Protein AF-A0A5R8YNB2-F1 (afdb_monomer_lite)

Organism: NCBI:txid2200763

Structure (mmCIF, N/CA/C/O backbone):
data_AF-A0A5R8YNB2-F1
#
_entry.id   AF-A0A5R8YNB2-F1
#
loop_
_atom_site.group_PDB
_atom_site.id
_atom_site.type_symbol
_atom_site.label_atom_id
_atom_site.label_alt_id
_atom_site.label_comp_id
_atom_site.label_asym_id
_atom_site.label_entity_id
_atom_site.label_seq_id
_atom_site.pdbx_PDB_ins_code
_atom_site.Cartn_x
_atom_site.Cartn_y
_atom_site.Cartn_z
_atom_site.occupancy
_atom_site.B_iso_or_equiv
_atom_site.auth_seq_id
_atom_site.auth_comp_id
_atom_site.auth_asym_id
_atom_site.auth_atom_id
_atom_site.pdbx_PDB_model_num
ATOM 1 N N . MET A 1 1 ? -6.927 8.352 0.861 1.00 72.12 1 MET A N 1
ATOM 2 C CA . MET A 1 1 ? -5.684 8.207 1.686 1.00 72.12 1 MET A CA 1
ATOM 3 C C . MET A 1 1 ? -4.561 7.555 0.890 1.00 72.12 1 MET A C 1
ATOM 5 O O . MET A 1 1 ? -3.504 8.159 0.769 1.00 72.12 1 MET A O 1
ATOM 9 N N . LEU A 1 2 ? -4.778 6.365 0.315 1.00 83.62 2 LEU A N 1
ATOM 10 C CA . LEU A 1 2 ? -3.814 5.749 -0.609 1.00 83.62 2 LEU A CA 1
ATOM 11 C C . LEU A 1 2 ? -3.594 6.588 -1.880 1.00 83.62 2 LEU A C 1
ATOM 13 O O . LEU A 1 2 ? -2.481 6.607 -2.388 1.00 83.62 2 LEU A O 1
ATOM 17 N N . GLU A 1 3 ? -4.598 7.350 -2.329 1.00 84.12 3 GLU A N 1
ATOM 18 C CA . GLU A 1 3 ? -4.465 8.264 -3.480 1.00 84.12 3 GLU A CA 1
ATOM 19 C C . GLU A 1 3 ? -3.389 9.330 -3.249 1.00 84.12 3 GLU A C 1
ATOM 21 O O . GLU A 1 3 ? -2.544 9.542 -4.104 1.00 84.12 3 GLU A O 1
ATOM 26 N N . HIS A 1 4 ? -3.330 9.918 -2.050 1.00 86.75 4 HIS A N 1
ATOM 27 C CA . HIS A 1 4 ? -2.304 10.912 -1.721 1.00 86.75 4 HIS A CA 1
ATOM 28 C C . HIS A 1 4 ? -0.887 10.327 -1.807 1.00 86.75 4 HIS A C 1
ATOM 30 O O . HIS A 1 4 ? 0.058 11.009 -2.196 1.00 86.75 4 HIS A O 1
ATOM 36 N N . TYR A 1 5 ? -0.717 9.055 -1.440 1.00 87.56 5 TYR A N 1
ATOM 37 C CA . TYR A 1 5 ? 0.554 8.363 -1.636 1.00 87.56 5 TYR A CA 1
ATOM 38 C C . TYR A 1 5 ? 0.810 8.086 -3.119 1.00 87.56 5 TYR A C 1
ATOM 40 O O . TYR A 1 5 ? 1.922 8.318 -3.582 1.00 87.56 5 TYR A O 1
ATOM 48 N N . ALA A 1 6 ? -0.204 7.650 -3.867 1.00 86.69 6 ALA A N 1
ATOM 49 C CA . ALA A 1 6 ? -0.085 7.389 -5.297 1.00 86.69 6 ALA A CA 1
ATOM 50 C C . ALA A 1 6 ? 0.309 8.643 -6.101 1.00 86.69 6 ALA A C 1
ATOM 52 O O . ALA A 1 6 ? 1.106 8.531 -7.027 1.00 86.69 6 ALA A O 1
ATOM 53 N N . ASP A 1 7 ? -0.156 9.828 -5.694 1.00 90.19 7 ASP A N 1
ATOM 54 C CA . ASP 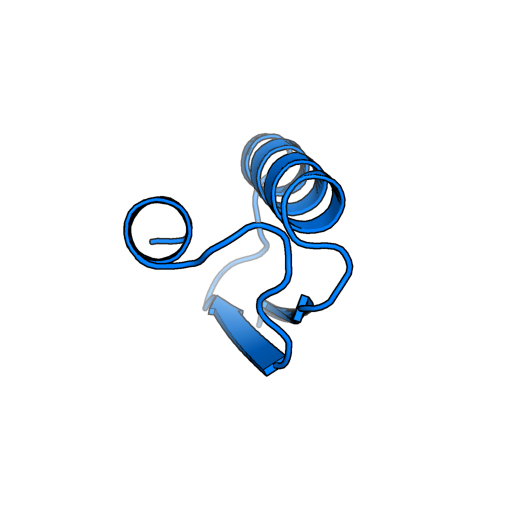A 1 7 ? 0.186 11.106 -6.334 1.00 90.19 7 ASP A CA 1
ATOM 55 C C . ASP A 1 7 ? 1.642 11.543 -6.094 1.00 90.19 7 ASP A C 1
ATOM 57 O O . ASP A 1 7 ? 2.198 12.323 -6.865 1.00 90.19 7 ASP A O 1
ATOM 61 N N . ASN A 1 8 ? 2.270 11.059 -5.017 1.00 89.31 8 ASN A N 1
ATOM 62 C CA . ASN A 1 8 ? 3.590 11.520 -4.572 1.00 89.31 8 ASN A CA 1
ATOM 63 C C . ASN A 1 8 ? 4.698 10.461 -4.703 1.00 89.31 8 ASN A C 1
ATOM 65 O O . ASN A 1 8 ? 5.873 10.766 -4.489 1.00 89.31 8 ASN A O 1
ATOM 69 N N . LEU A 1 9 ? 4.356 9.213 -5.024 1.00 90.62 9 LEU A N 1
ATOM 70 C CA . LEU A 1 9 ? 5.308 8.112 -5.135 1.00 90.62 9 LEU A CA 1
ATOM 71 C C . LEU A 1 9 ? 5.578 7.767 -6.600 1.00 90.62 9 LEU A C 1
ATOM 73 O O . LEU A 1 9 ? 4.672 7.689 -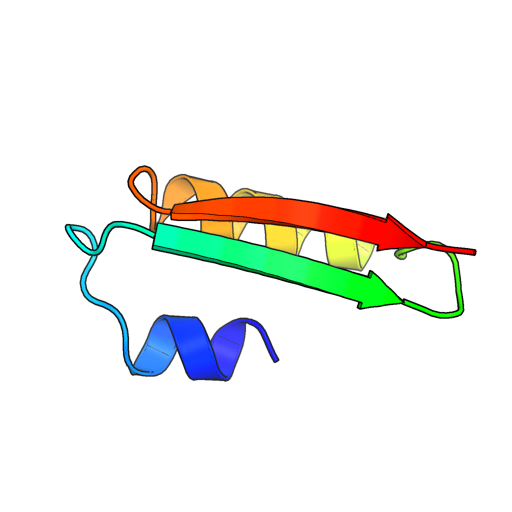7.421 1.00 90.62 9 LEU A O 1
ATOM 77 N N . GLY A 1 10 ? 6.843 7.490 -6.919 1.00 88.94 10 GLY A N 1
ATOM 78 C CA . GLY A 1 10 ? 7.203 6.853 -8.182 1.00 88.94 10 GLY A CA 1
ATOM 79 C C . GLY A 1 10 ? 6.997 5.330 -8.128 1.00 88.94 10 GLY A C 1
ATOM 80 O O . GLY A 1 10 ? 7.064 4.741 -7.049 1.00 88.94 10 GLY A O 1
ATOM 81 N N . PRO A 1 11 ? 6.832 4.650 -9.275 1.00 85.50 11 PRO A N 1
ATOM 82 C CA . PRO A 1 11 ? 6.653 3.191 -9.336 1.00 85.50 11 PRO A CA 1
ATOM 83 C C . PRO A 1 11 ? 7.856 2.400 -8.787 1.00 85.50 11 PRO A C 1
ATOM 85 O O . PRO A 1 11 ? 7.728 1.251 -8.374 1.00 85.50 11 PRO A O 1
ATOM 88 N N . SER A 1 12 ? 9.039 3.020 -8.739 1.00 89.88 12 SER A N 1
ATOM 89 C CA . SER A 1 12 ? 10.250 2.454 -8.135 1.00 89.88 12 SER A CA 1
ATOM 90 C C . SER A 1 12 ? 10.425 2.796 -6.651 1.00 89.88 12 SER A C 1
ATOM 92 O O . SER A 1 12 ? 11.449 2.432 -6.067 1.00 89.88 12 SER A O 1
ATOM 94 N N . SER A 1 13 ? 9.485 3.523 -6.039 1.00 92.31 13 SER A N 1
ATOM 95 C CA . SER A 1 13 ? 9.529 3.843 -4.613 1.00 92.31 13 SER A CA 1
ATOM 96 C C . SER A 1 13 ? 9.512 2.567 -3.777 1.00 92.31 13 SER A C 1
ATOM 98 O O . SER A 1 13 ? 8.804 1.605 -4.077 1.00 92.31 13 SER A O 1
ATOM 100 N N . ARG A 1 14 ? 10.305 2.556 -2.704 1.00 94.12 14 ARG A N 1
ATOM 101 C CA . ARG A 1 14 ? 10.403 1.422 -1.779 1.00 94.12 14 ARG A CA 1
ATOM 102 C C . ARG A 1 14 ? 10.132 1.894 -0.366 1.00 94.12 14 ARG A C 1
ATOM 104 O O . ARG A 1 14 ? 10.570 2.975 0.016 1.00 94.12 14 ARG A O 1
ATOM 111 N N . GLY A 1 15 ? 9.428 1.086 0.413 1.00 93.19 15 GLY A N 1
ATOM 112 C CA . GLY A 1 15 ? 9.074 1.468 1.774 1.00 93.19 15 GLY A CA 1
ATOM 113 C C . GLY A 1 15 ? 8.072 0.530 2.420 1.00 93.19 15 GLY A C 1
ATOM 114 O O . GLY A 1 15 ? 7.756 -0.537 1.897 1.00 93.19 15 GLY A O 1
ATOM 115 N N . THR A 1 16 ? 7.581 0.920 3.590 1.00 94.88 16 THR A N 1
ATOM 116 C CA . THR A 1 16 ? 6.505 0.216 4.290 1.00 94.88 16 THR A CA 1
ATOM 117 C C . THR A 1 16 ? 5.461 1.229 4.730 1.00 94.88 16 THR A C 1
ATOM 119 O O . THR A 1 16 ? 5.803 2.232 5.350 1.00 94.88 16 THR A O 1
ATOM 122 N N . ILE A 1 17 ? 4.201 0.957 4.408 1.00 92.94 17 ILE A N 1
ATOM 123 C CA . ILE A 1 17 ? 3.040 1.728 4.850 1.00 92.94 17 ILE A CA 1
ATOM 124 C C . ILE A 1 17 ? 2.222 0.806 5.750 1.00 92.94 17 ILE A C 1
ATOM 126 O O . ILE A 1 17 ? 1.877 -0.304 5.350 1.00 92.94 17 ILE A O 1
ATOM 130 N N . ASN A 1 18 ? 1.923 1.256 6.966 1.00 93.38 18 ASN A N 1
ATOM 131 C CA . ASN A 1 18 ? 1.029 0.553 7.880 1.00 93.38 18 ASN A CA 1
ATOM 132 C C . ASN A 1 18 ? -0.293 1.317 7.926 1.00 93.38 18 ASN A C 1
ATOM 134 O O . ASN A 1 18 ? -0.331 2.456 8.385 1.00 93.38 18 ASN A O 1
ATOM 138 N N . LEU A 1 19 ? -1.349 0.695 7.417 1.00 90.94 19 LEU A N 1
ATOM 139 C CA . LEU A 1 19 ? -2.705 1.214 7.431 1.00 90.94 19 LEU A CA 1
ATOM 140 C C . LEU A 1 19 ? -3.471 0.513 8.551 1.00 90.94 19 LEU A C 1
ATOM 142 O O . 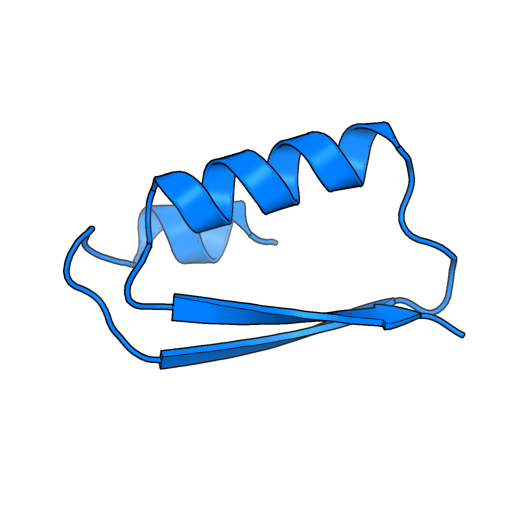LEU A 1 19 ? -3.664 -0.699 8.497 1.00 90.94 19 LEU A O 1
ATOM 146 N N . TYR A 1 20 ? -3.898 1.277 9.548 1.00 91.81 20 TYR A N 1
ATOM 147 C CA . TYR A 1 20 ? -4.789 0.800 10.598 1.00 91.81 20 TYR A CA 1
ATOM 148 C C . TYR A 1 20 ? -6.170 1.431 10.422 1.00 91.81 20 TYR A C 1
ATOM 150 O O . TYR A 1 20 ? -6.270 2.616 10.100 1.00 91.81 20 TYR A O 1
ATOM 158 N N . SER A 1 21 ? -7.216 0.634 10.618 1.00 89.62 21 SER A N 1
ATOM 159 C CA . SER A 1 21 ? -8.612 1.061 10.556 1.00 89.62 21 SER A CA 1
ATOM 160 C C . SER A 1 21 ? -9.355 0.576 11.798 1.00 89.62 21 SER A C 1
ATOM 162 O O . SER A 1 21 ? -9.233 -0.583 12.172 1.00 89.62 21 SER A O 1
ATOM 164 N N . GLU A 1 22 ? -10.162 1.435 12.414 1.00 92.06 22 GLU A N 1
ATOM 165 C CA . GLU A 1 22 ? -11.002 1.059 13.568 1.00 92.06 22 GLU A CA 1
ATOM 166 C C . GLU A 1 22 ? -12.109 0.059 13.186 1.00 92.06 22 GLU A C 1
ATOM 168 O O . GLU A 1 22 ? -12.704 -0.599 14.032 1.00 92.06 22 GLU A O 1
ATOM 173 N N . LEU A 1 23 ? -12.412 -0.049 11.890 1.00 90.25 23 LEU A N 1
ATOM 174 C CA . LEU A 1 23 ? -13.399 -0.973 11.341 1.00 90.25 23 LEU A CA 1
ATOM 175 C C . LEU A 1 23 ? -12.758 -1.897 10.314 1.00 90.25 23 LEU A C 1
ATOM 177 O O . LEU A 1 23 ? -11.777 -1.532 9.657 1.00 90.25 23 LEU A O 1
ATOM 181 N N . GLU A 1 24 ? -13.355 -3.077 10.139 1.00 89.12 24 GLU A N 1
ATOM 182 C CA . GLU A 1 24 ? -12.960 -4.001 9.082 1.00 89.12 24 GLU A CA 1
ATOM 183 C C . GLU A 1 24 ? -12.999 -3.309 7.720 1.00 89.12 24 GLU A C 1
ATOM 185 O O . GLU A 1 24 ? -13.940 -2.591 7.368 1.00 89.12 24 GLU A O 1
ATOM 190 N N . VAL A 1 25 ? -11.930 -3.514 6.956 1.00 87.00 25 VAL A N 1
ATOM 191 C CA . VAL A 1 25 ? -11.785 -2.889 5.651 1.00 87.00 25 VAL A CA 1
ATOM 192 C C 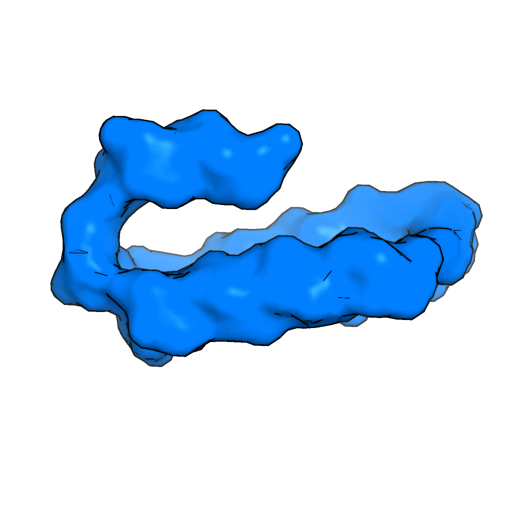. VAL A 1 25 ? -12.811 -3.493 4.701 1.00 87.00 25 VAL A C 1
ATOM 194 O O . VAL A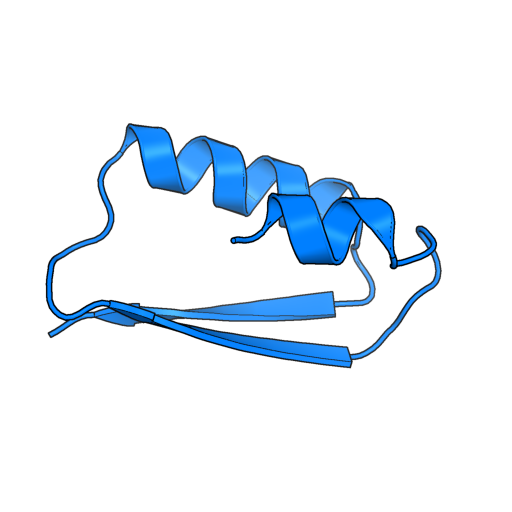 1 25 ? -12.912 -4.707 4.545 1.00 87.00 25 VAL A O 1
ATOM 197 N N . CYS A 1 26 ? -13.583 -2.630 4.055 1.00 85.12 26 CYS A N 1
ATOM 198 C CA . CYS A 1 26 ? -14.666 -3.050 3.187 1.00 85.12 26 CYS A CA 1
ATOM 199 C C . CYS A 1 26 ? -14.159 -3.823 1.947 1.00 85.12 26 CYS A C 1
ATOM 201 O O . CYS A 1 26 ? -13.064 -3.538 1.462 1.00 85.12 26 CYS A O 1
ATOM 203 N N . PRO A 1 27 ? -14.941 -4.736 1.339 1.00 80.25 27 PRO A N 1
ATOM 204 C CA . PRO A 1 27 ? -14.500 -5.460 0.139 1.00 80.25 27 PRO A CA 1
ATOM 205 C C . PRO A 1 27 ? -14.103 -4.544 -1.030 1.00 80.25 27 PRO A C 1
ATOM 207 O O . PRO A 1 27 ? -13.155 -4.832 -1.758 1.00 80.25 27 PRO A O 1
ATOM 210 N N . SER A 1 28 ? -14.782 -3.403 -1.196 1.00 82.69 28 SER A N 1
ATOM 211 C CA . SER A 1 28 ? -14.399 -2.391 -2.191 1.00 82.69 28 SER A CA 1
ATOM 212 C C . SER A 1 28 ? -13.061 -1.721 -1.861 1.00 82.69 28 SER A C 1
ATOM 214 O O . SER A 1 28 ? -12.299 -1.390 -2.767 1.00 82.69 28 SER A O 1
ATOM 216 N N . CYS A 1 29 ? -12.734 -1.585 -0.577 1.00 83.75 29 CYS A N 1
ATOM 217 C CA . CYS A 1 29 ? -11.455 -1.083 -0.097 1.00 83.75 29 CYS A CA 1
ATOM 218 C C . CYS A 1 29 ? -10.310 -2.063 -0.432 1.00 83.75 29 CYS A C 1
ATOM 220 O O . CYS A 1 29 ? -9.205 -1.623 -0.750 1.00 83.75 29 CYS A O 1
ATOM 222 N N . SER A 1 30 ? -10.572 -3.378 -0.426 1.00 85.62 30 SER A N 1
ATOM 223 C CA . SER A 1 30 ? -9.582 -4.399 -0.802 1.00 85.62 30 SER A CA 1
ATOM 224 C C . SER A 1 30 ? -9.117 -4.260 -2.250 1.00 85.62 30 SER A C 1
ATOM 226 O O . SER A 1 30 ? -7.921 -4.351 -2.508 1.00 85.62 30 SER A O 1
ATOM 228 N N . SER A 1 31 ? -10.020 -3.944 -3.186 1.00 89.06 31 SER A N 1
ATOM 229 C CA . SER A 1 31 ? -9.632 -3.729 -4.590 1.00 89.06 31 SER A CA 1
ATOM 230 C C . SER A 1 31 ? -8.678 -2.540 -4.753 1.00 89.06 31 SER A C 1
ATOM 232 O O . SER A 1 31 ? -7.729 -2.610 -5.529 1.00 89.06 31 SER A O 1
ATOM 234 N N . VAL A 1 32 ? -8.877 -1.461 -3.988 1.00 90.25 32 VAL A N 1
ATOM 235 C CA . VAL A 1 32 ? -7.977 -0.292 -4.001 1.00 90.25 32 VAL A CA 1
ATOM 236 C C . VAL A 1 32 ? -6.609 -0.642 -3.406 1.00 90.25 32 VAL A C 1
ATOM 238 O O . VAL A 1 32 ? -5.577 -0.197 -3.907 1.00 90.25 32 VAL A O 1
ATOM 241 N N . ILE A 1 33 ? -6.584 -1.463 -2.353 1.00 91.12 33 ILE A N 1
ATOM 242 C CA . ILE A 1 33 ? -5.346 -1.961 -1.740 1.00 91.12 33 ILE A CA 1
ATOM 243 C C . ILE A 1 33 ? -4.554 -2.818 -2.733 1.00 91.12 33 ILE A C 1
ATOM 245 O O . ILE A 1 33 ? -3.339 -2.655 -2.829 1.00 91.12 33 ILE A O 1
ATOM 249 N N . GLU A 1 34 ? -5.215 -3.710 -3.471 1.00 91.56 34 GLU A N 1
ATOM 250 C CA . GLU A 1 34 ? -4.573 -4.536 -4.501 1.00 91.56 34 GLU A CA 1
ATOM 251 C C . GLU A 1 34 ? -4.001 -3.679 -5.632 1.00 91.56 34 GLU A C 1
ATOM 253 O O . GLU A 1 34 ? -2.810 -3.777 -5.920 1.00 91.56 34 GLU A O 1
ATOM 258 N N . GLN A 1 35 ? -4.790 -2.744 -6.171 1.00 91.75 35 GLN A N 1
ATOM 259 C CA . GLN A 1 35 ? -4.322 -1.806 -7.199 1.00 91.75 35 GLN A CA 1
ATOM 260 C C . GLN A 1 35 ? -3.080 -1.025 -6.745 1.00 91.75 35 GLN A C 1
ATOM 262 O O . GLN A 1 35 ? -2.119 -0.879 -7.499 1.00 91.75 35 GLN A O 1
ATOM 267 N N . PHE A 1 36 ? -3.055 -0.561 -5.491 1.00 92.81 36 PHE A N 1
ATOM 268 C CA . PHE A 1 36 ? -1.895 0.140 -4.943 1.00 92.81 36 PHE A CA 1
ATOM 269 C C . PHE A 1 36 ? -0.651 -0.762 -4.862 1.00 92.81 36 PHE A C 1
ATOM 271 O O . PHE A 1 36 ? 0.455 -0.316 -5.167 1.00 92.81 36 PHE A O 1
ATOM 278 N N . ARG A 1 37 ? -0.809 -2.032 -4.467 1.00 92.75 37 ARG A N 1
ATOM 279 C CA . ARG A 1 37 ? 0.303 -3.001 -4.405 1.00 92.75 37 ARG A CA 1
ATOM 280 C C . ARG A 1 37 ? 0.873 -3.298 -5.789 1.00 92.75 37 ARG A C 1
ATOM 282 O O . ARG A 1 37 ? 2.091 -3.392 -5.918 1.00 92.75 37 ARG A O 1
ATOM 289 N N . ASP A 1 38 ? 0.010 -3.399 -6.794 1.00 93.38 38 ASP A N 1
ATOM 290 C CA . ASP A 1 38 ? 0.412 -3.649 -8.179 1.00 93.38 38 ASP A CA 1
ATOM 291 C C . ASP A 1 38 ? 1.151 -2.447 -8.779 1.00 93.38 38 ASP A C 1
ATOM 293 O O . ASP A 1 38 ? 2.155 -2.612 -9.474 1.00 93.38 38 ASP A O 1
ATOM 297 N N . MET A 1 39 ? 0.700 -1.228 -8.467 1.00 92.50 39 MET A N 1
ATOM 298 C CA . MET A 1 39 ? 1.363 0.005 -8.903 1.00 92.50 39 MET A CA 1
ATOM 299 C C . MET A 1 39 ? 2.715 0.237 -8.216 1.00 92.50 39 MET A C 1
ATOM 301 O O . MET A 1 39 ? 3.638 0.767 -8.838 1.00 92.50 39 MET A O 1
ATOM 305 N N . PHE A 1 40 ? 2.847 -0.153 -6.944 1.00 94.81 40 PHE A N 1
ATOM 306 C CA . PHE A 1 40 ? 4.033 0.099 -6.123 1.00 94.81 40 PHE A CA 1
ATOM 307 C C . PHE A 1 40 ? 4.583 -1.199 -5.507 1.00 94.81 40 PHE A C 1
ATOM 309 O O . PHE A 1 40 ? 4.571 -1.356 -4.282 1.00 94.81 40 PHE A O 1
ATOM 316 N N . PRO A 1 41 ? 5.152 -2.118 -6.312 1.00 92.75 41 PRO A N 1
ATOM 317 C CA . PRO A 1 41 ? 5.625 -3.420 -5.828 1.00 92.75 41 PRO A CA 1
ATOM 318 C C . PRO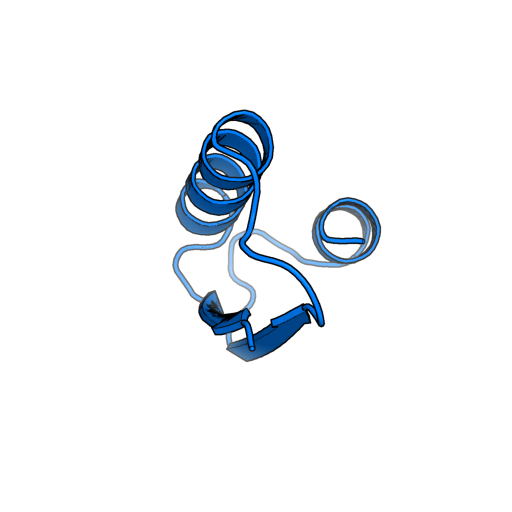 A 1 41 ? 6.790 -3.312 -4.829 1.00 92.75 41 PRO A C 1
ATOM 320 O O . PRO A 1 41 ? 7.074 -4.244 -4.077 1.00 92.75 41 PRO A O 1
ATOM 323 N N . GLY A 1 42 ? 7.483 -2.168 -4.800 1.00 93.81 42 GLY A N 1
ATOM 324 C CA . GLY A 1 42 ? 8.522 -1.861 -3.818 1.00 93.81 42 GLY A CA 1
ATOM 325 C C . GLY A 1 42 ? 7.992 -1.465 -2.436 1.00 93.81 42 GLY A C 1
ATOM 326 O O . GLY A 1 42 ? 8.784 -1.385 -1.489 1.00 93.81 42 GLY A O 1
ATOM 327 N N . ILE A 1 43 ? 6.688 -1.209 -2.300 1.00 94.75 43 ILE A N 1
ATOM 328 C CA . ILE A 1 43 ? 6.064 -0.755 -1.059 1.00 94.75 43 ILE A CA 1
ATOM 329 C C . ILE A 1 43 ? 5.289 -1.888 -0.401 1.00 94.75 43 ILE A C 1
ATOM 331 O O . ILE A 1 43 ? 4.333 -2.440 -0.937 1.00 94.75 43 ILE A O 1
ATOM 335 N N . LYS A 1 44 ? 5.671 -2.196 0.837 1.00 94.75 44 LYS A N 1
ATOM 336 C CA . LYS A 1 44 ? 4.951 -3.144 1.677 1.00 94.75 44 LYS A CA 1
ATOM 337 C C . LYS A 1 44 ? 3.790 -2.438 2.373 1.00 94.75 44 LYS A C 1
ATOM 339 O O . LYS A 1 44 ? 4.008 -1.675 3.309 1.00 94.75 44 LYS A O 1
ATOM 344 N N . LEU A 1 45 ? 2.565 -2.703 1.928 1.00 93.12 45 LEU A N 1
ATOM 345 C CA . LEU A 1 45 ? 1.346 -2.202 2.563 1.00 93.12 45 LEU A CA 1
ATOM 346 C C . LEU A 1 45 ? 0.813 -3.237 3.568 1.00 93.12 45 LEU A C 1
ATOM 348 O O . LEU A 1 45 ? 0.301 -4.289 3.176 1.00 93.12 45 LEU A O 1
ATOM 352 N N . ASN A 1 46 ? 0.956 -2.961 4.862 1.00 93.44 46 ASN A N 1
ATOM 353 C CA . ASN A 1 46 ? 0.361 -3.767 5.928 1.00 93.44 46 ASN A CA 1
ATOM 354 C C . ASN A 1 46 ? -0.975 -3.141 6.310 1.00 93.44 46 ASN A C 1
ATOM 356 O O . ASN A 1 46 ? -1.022 -1.944 6.580 1.00 93.44 46 ASN A O 1
ATOM 360 N N . VAL A 1 47 ? -2.039 -3.938 6.333 1.00 91.94 47 VAL A N 1
ATOM 361 C CA . VAL A 1 47 ? -3.381 -3.460 6.666 1.00 91.94 47 VAL A CA 1
ATOM 362 C C . VAL A 1 47 ? -3.874 -4.229 7.878 1.00 91.94 47 VAL A C 1
ATOM 364 O O . VAL A 1 47 ? -3.893 -5.458 7.856 1.00 91.94 47 VAL A O 1
ATOM 367 N N . THR A 1 48 ? -4.221 -3.510 8.937 1.00 92.44 48 THR A N 1
ATOM 368 C CA . THR A 1 48 ? -4.763 -4.066 10.177 1.00 92.44 48 THR A CA 1
ATOM 369 C C . THR A 1 48 ? -6.052 -3.345 10.543 1.00 92.44 48 THR A C 1
ATOM 371 O O . THR A 1 48 ? -6.244 -2.176 10.206 1.00 92.44 48 THR A O 1
ATOM 374 N N . TRP A 1 49 ? -6.950 -4.049 11.221 1.00 91.56 49 TRP A N 1
ATOM 375 C CA . TRP A 1 49 ? -8.198 -3.481 11.711 1.00 91.56 49 TRP A CA 1
ATOM 376 C C . TRP A 1 49 ? -8.599 -4.102 13.044 1.00 91.56 49 TRP A C 1
ATOM 378 O O . TRP A 1 49 ? -8.203 -5.237 13.330 1.00 91.56 49 TRP A O 1
ATOM 388 N N . GLY A 1 50 ? -9.354 -3.356 13.850 1.00 88.94 50 GLY A N 1
ATOM 389 C CA . GLY A 1 50 ? -9.873 -3.801 15.146 1.00 88.94 50 GLY A CA 1
ATOM 390 C C . GLY A 1 50 ? -10.201 -2.664 16.091 1.00 88.94 50 GLY A C 1
ATOM 391 O O . GLY A 1 50 ? -9.782 -1.524 15.790 1.00 88.94 50 GLY A O 1
#

InterPro domains:
  IPR032721 Deaminases, BURPS668_1122 family [PF14424] (3-48)

Secondary structure (DSSP, 8-state):
-HHHHHHH--TT--EEEEEEESSPPPHHHHHHHHHHHHH-TTEEEEEEE-

pLDDT: mean 89.84, std 4.32, range [72.12, 94.88]

Sequence (50 aa):
MLEHYADNLGPSSRGTINLYSELEVCPSCSSVIEQFRDMFPGIKLNVTWG

Radius of gyration: 10.81 Å; chains: 1; bounding box: 25×17×24 Å

Foldseek 3Di:
DLVVVVVVDQLADAEEDEAEEQDDQDPVNVVVVVVSCVSRVRYHYHYYYD